Protein AF-A0A6P1Q4F8-F1 (afdb_monomer_lite)

InterPro domains:
  IPR023138 NMB0513-like superfamily [G3DSA:1.10.3510.10] (1-73)
  IPR023138 NMB0513-like superfamily [SSF160472] (5-65)

Organism: NCBI:txid1615494

Secondary structure (DSSP, 8-state):
----SS-HHHHHHHHHHHHHS-HHHHHHT-S-TTS-GGG--HHHHHHHHHHHHHHHHHTTS------------------

Radius of gyration: 17.59 Å; chains: 1; bounding box: 58×18×41 Å

pLDDT: mean 72.9, std 14.82, range [36.22, 91.69]

Foldseek 3Di:
DDPPPADPVLLVVLLVQPLVDDLVSLLVSLDHPPDDPVPQDPVSSVVSSVVSVVVCVVVVSDDDDDDDDDPPPPPDDDD

Structure (mmCIF, N/CA/C/O backbone):
data_AF-A0A6P1Q4F8-F1
#
_entry.id   AF-A0A6P1Q4F8-F1
#
loop_
_atom_site.group_PDB
_atom_site.id
_atom_site.type_symbol
_atom_site.label_atom_id
_atom_site.label_alt_id
_atom_site.label_comp_id
_atom_site.label_asym_id
_atom_site.label_entity_id
_atom_site.label_seq_id
_atom_site.pdbx_PDB_ins_code
_atom_site.Cartn_x
_atom_site.Cartn_y
_atom_site.Cartn_z
_atom_site.occupancy
_atom_site.B_iso_or_equiv
_atom_site.auth_seq_id
_atom_site.auth_comp_id
_atom_site.auth_asym_id
_atom_site.auth_atom_id
_atom_site.pdbx_PDB_model_num
ATOM 1 N N . MET A 1 1 ? 14.972 -6.094 7.468 1.00 36.22 1 MET A N 1
ATOM 2 C CA . MET A 1 1 ? 15.366 -5.114 6.430 1.00 36.22 1 MET A CA 1
ATOM 3 C C . MET A 1 1 ? 14.224 -4.119 6.263 1.00 36.22 1 MET A C 1
ATOM 5 O O . MET A 1 1 ? 13.104 -4.558 6.048 1.00 36.22 1 MET A O 1
ATOM 9 N N . LYS A 1 2 ? 14.460 -2.814 6.454 1.00 43.91 2 LYS A N 1
ATOM 10 C CA . LYS A 1 2 ? 13.448 -1.763 6.244 1.00 43.91 2 LYS A CA 1
ATOM 11 C C . LYS A 1 2 ? 13.446 -1.387 4.755 1.00 43.91 2 LYS A C 1
ATOM 13 O O . LYS A 1 2 ? 14.247 -0.554 4.350 1.00 43.91 2 LYS A O 1
ATOM 18 N N . ASN A 1 3 ? 12.594 -2.018 3.947 1.00 45.94 3 ASN A N 1
ATOM 19 C CA . ASN A 1 3 ? 12.309 -1.550 2.585 1.00 45.94 3 ASN A CA 1
ATOM 20 C C . ASN A 1 3 ? 11.465 -0.275 2.691 1.00 45.94 3 ASN A C 1
ATOM 22 O O . ASN A 1 3 ? 10.249 -0.351 2.847 1.00 45.94 3 ASN A O 1
ATOM 26 N N . LYS A 1 4 ? 12.106 0.898 2.687 1.00 55.84 4 LYS A N 1
ATOM 27 C CA . LYS A 1 4 ? 11.399 2.183 2.746 1.00 55.84 4 LYS A CA 1
ATOM 28 C C . LYS A 1 4 ? 11.157 2.682 1.318 1.00 55.84 4 LYS A C 1
ATOM 30 O O . LYS A 1 4 ? 11.939 3.455 0.783 1.00 55.84 4 LYS A O 1
ATOM 35 N N . LEU A 1 5 ? 10.099 2.161 0.692 1.00 70.38 5 LEU A N 1
ATOM 36 C CA . LEU A 1 5 ? 9.616 2.581 -0.634 1.00 70.38 5 LEU A CA 1
ATOM 37 C C . LEU A 1 5 ? 9.071 4.022 -0.639 1.00 70.38 5 LEU A C 1
ATOM 39 O O . LEU A 1 5 ? 9.002 4.636 -1.696 1.00 70.38 5 LEU A O 1
ATOM 43 N N . LEU A 1 6 ? 8.705 4.553 0.531 1.00 67.56 6 LEU A N 1
ATOM 44 C CA . LEU A 1 6 ? 8.124 5.882 0.722 1.00 67.56 6 LEU A CA 1
ATOM 45 C C . LEU A 1 6 ? 8.663 6.507 2.014 1.00 67.56 6 LEU A C 1
ATOM 47 O O . LEU A 1 6 ? 8.963 5.805 2.985 1.00 67.56 6 LEU A O 1
ATOM 51 N N . THR A 1 7 ? 8.782 7.828 2.041 1.00 81.81 7 THR A N 1
ATOM 52 C CA . THR A 1 7 ? 9.055 8.587 3.266 1.00 81.81 7 THR A CA 1
ATOM 53 C C . THR A 1 7 ? 7.842 8.574 4.202 1.00 81.81 7 THR A C 1
ATOM 55 O O . THR A 1 7 ? 6.719 8.298 3.783 1.00 81.81 7 THR A O 1
ATOM 58 N N . ASP A 1 8 ? 8.050 8.876 5.489 1.00 78.94 8 ASP A N 1
ATOM 59 C CA . ASP A 1 8 ? 6.948 8.883 6.470 1.00 78.94 8 ASP A CA 1
ATOM 60 C C . ASP A 1 8 ? 5.900 9.954 6.127 1.00 78.94 8 ASP A C 1
ATOM 62 O O . ASP A 1 8 ? 4.706 9.732 6.293 1.00 78.94 8 ASP A O 1
ATOM 66 N N . LYS A 1 9 ? 6.351 11.076 5.558 1.00 79.19 9 LYS A N 1
ATOM 67 C CA . LYS A 1 9 ? 5.484 12.158 5.093 1.00 79.19 9 LYS A CA 1
ATOM 68 C C . LYS A 1 9 ? 4.627 11.739 3.896 1.00 79.19 9 LYS A C 1
ATOM 70 O O . LYS A 1 9 ? 3.425 11.974 3.901 1.00 79.19 9 LYS A O 1
ATOM 75 N N . GLU A 1 10 ? 5.226 11.086 2.898 1.00 78.25 10 GLU A N 1
ATOM 76 C CA . GLU A 1 10 ? 4.472 10.540 1.761 1.00 78.25 10 GLU A CA 1
ATOM 77 C C . GLU A 1 10 ? 3.449 9.508 2.243 1.00 78.25 10 GLU A C 1
ATOM 79 O O . GLU A 1 10 ? 2.315 9.498 1.782 1.00 78.25 10 GLU A O 1
ATOM 84 N N . TYR A 1 11 ? 3.806 8.677 3.226 1.00 80.25 11 TYR A N 1
ATOM 85 C CA . TYR A 1 11 ? 2.865 7.723 3.802 1.00 80.25 11 TYR A CA 1
ATOM 86 C C . TYR A 1 11 ? 1.651 8.407 4.451 1.00 80.25 11 TYR A C 1
ATOM 88 O O . TYR A 1 11 ? 0.520 7.983 4.214 1.00 80.25 11 TYR A O 1
ATOM 96 N N . GLU A 1 12 ? 1.856 9.467 5.235 1.00 82.38 12 GLU A N 1
ATOM 97 C CA . GLU A 1 12 ? 0.759 10.215 5.865 1.00 82.38 12 GLU A CA 1
ATOM 98 C C . GLU A 1 12 ? -0.149 10.909 4.842 1.00 82.38 12 GLU A C 1
ATOM 100 O O . GLU A 1 12 ? -1.372 10.817 4.956 1.00 82.38 12 GLU A O 1
ATOM 105 N N . GLU A 1 13 ? 0.423 11.540 3.813 1.00 78.12 13 GLU A N 1
ATOM 106 C CA . GLU A 1 13 ? -0.342 12.216 2.754 1.00 78.12 13 GLU A CA 1
ATOM 107 C C . GLU A 1 13 ? -1.217 11.231 1.964 1.00 78.12 13 GLU A C 1
ATOM 109 O O . GLU A 1 13 ? -2.407 11.477 1.748 1.00 78.12 13 GLU A O 1
ATOM 114 N N . ILE A 1 14 ? -0.653 10.078 1.591 1.00 72.81 14 ILE A N 1
ATOM 115 C CA . ILE A 1 14 ? -1.365 9.013 0.872 1.00 72.81 14 ILE A CA 1
ATOM 116 C C . ILE A 1 14 ? -2.479 8.425 1.741 1.00 72.81 14 ILE A C 1
ATOM 118 O O . ILE A 1 14 ? -3.567 8.130 1.247 1.00 72.81 14 ILE A O 1
ATOM 122 N N . THR A 1 15 ? -2.224 8.271 3.039 1.00 73.19 15 THR A N 1
ATOM 123 C CA . THR A 1 15 ? -3.198 7.714 3.979 1.00 73.19 15 THR A CA 1
ATOM 124 C C . THR A 1 15 ? -4.389 8.647 4.172 1.00 73.19 15 THR A C 1
ATOM 126 O O . THR A 1 15 ? -5.527 8.198 4.068 1.00 73.19 15 THR A O 1
ATOM 129 N N . GLY A 1 16 ? -4.149 9.948 4.358 1.00 72.06 16 GLY A N 1
ATOM 130 C CA . GLY A 1 16 ? -5.227 10.936 4.453 1.00 72.06 16 GLY A CA 1
ATOM 131 C C . GLY A 1 16 ? -6.073 11.009 3.178 1.00 72.06 16 GLY A C 1
ATOM 132 O O . GLY A 1 16 ? -7.294 11.132 3.249 1.00 72.06 16 GLY A O 1
ATOM 133 N N . ALA A 1 17 ? -5.448 10.865 2.006 1.00 63.84 17 ALA A N 1
ATOM 134 C CA . ALA A 1 17 ? -6.171 10.806 0.738 1.00 63.84 17 ALA A CA 1
ATOM 135 C C . ALA A 1 17 ? -6.978 9.505 0.564 1.00 63.84 17 ALA A C 1
ATOM 137 O O . ALA A 1 17 ? -8.104 9.546 0.067 1.00 63.84 17 ALA A O 1
ATOM 138 N N . ALA A 1 18 ? -6.435 8.362 0.995 1.00 63.16 18 ALA A N 1
ATOM 139 C CA . ALA A 1 18 ? -7.095 7.057 0.922 1.00 63.16 18 ALA A CA 1
ATOM 140 C C . ALA A 1 18 ? -8.261 6.912 1.915 1.00 63.16 18 ALA A C 1
ATOM 142 O O . ALA A 1 18 ? -9.237 6.237 1.611 1.00 63.16 18 ALA A O 1
ATOM 143 N N . GLU A 1 19 ? -8.199 7.560 3.079 1.00 64.88 19 GLU A N 1
ATOM 144 C CA . GLU A 1 19 ? -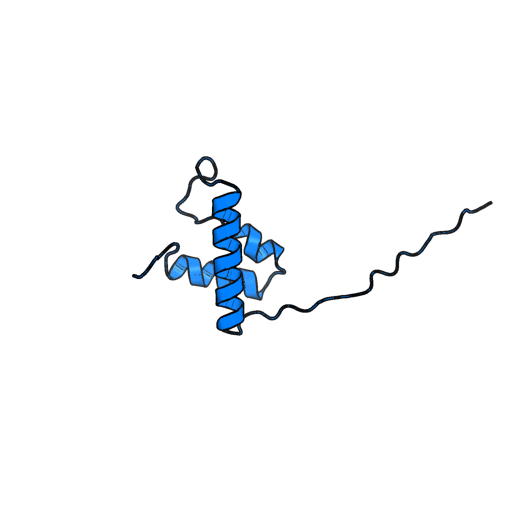9.317 7.608 4.035 1.00 64.88 19 GLU A CA 1
ATOM 145 C C . GLU A 1 19 ? -10.507 8.436 3.497 1.00 64.88 19 GLU A C 1
ATOM 147 O O . GLU A 1 19 ? -11.642 8.244 3.931 1.00 64.88 19 GLU A O 1
ATOM 152 N N . MET A 1 20 ? -10.270 9.324 2.521 1.00 58.94 20 MET A N 1
ATOM 153 C CA . MET A 1 20 ? -11.287 10.188 1.902 1.00 58.94 20 MET A CA 1
ATOM 154 C C . MET A 1 20 ? -11.788 9.711 0.530 1.00 58.94 20 MET A C 1
ATOM 156 O O . MET A 1 20 ? -12.759 10.271 0.015 1.00 58.94 20 MET A O 1
ATOM 160 N N . GLN A 1 21 ? -11.143 8.723 -0.094 1.00 58.81 21 GLN A N 1
ATOM 161 C CA . GLN A 1 21 ? -11.443 8.295 -1.462 1.00 58.81 21 GLN A CA 1
ATOM 162 C C . GLN A 1 21 ? -11.559 6.775 -1.577 1.00 58.81 21 GLN A C 1
ATOM 164 O O . GLN A 1 21 ? -10.936 6.015 -0.843 1.00 58.81 21 GLN A O 1
ATOM 169 N N . ASP A 1 22 ? -12.366 6.333 -2.541 1.00 72.25 22 ASP A N 1
ATOM 170 C CA . ASP A 1 22 ? -12.429 4.934 -2.956 1.00 72.25 22 ASP A CA 1
ATOM 171 C C . ASP A 1 22 ? -11.048 4.424 -3.440 1.00 72.25 22 ASP A C 1
ATOM 173 O O . ASP A 1 22 ? -10.068 5.168 -3.527 1.00 72.25 22 ASP A O 1
ATOM 177 N N . LEU A 1 23 ? -10.939 3.138 -3.788 1.00 79.88 23 LEU A N 1
ATOM 178 C CA . LEU A 1 23 ? -9.682 2.534 -4.260 1.00 79.88 23 LEU A CA 1
ATOM 179 C C . LEU A 1 23 ? -9.010 3.290 -5.429 1.00 79.88 23 LEU A C 1
ATOM 181 O O . LEU A 1 23 ? -7.811 3.099 -5.651 1.00 79.88 23 LEU A O 1
ATOM 185 N N . ASN A 1 24 ? -9.731 4.155 -6.157 1.00 78.44 24 ASN A N 1
ATOM 186 C CA . ASN A 1 24 ? -9.144 4.990 -7.204 1.00 78.44 24 ASN A CA 1
ATOM 187 C C . ASN A 1 24 ? -8.210 6.060 -6.628 1.00 78.44 24 ASN A C 1
ATOM 189 O O . ASN A 1 24 ? -7.182 6.348 -7.243 1.00 78.44 24 ASN A O 1
ATOM 193 N N . GLY A 1 25 ? -8.520 6.608 -5.449 1.00 78.62 25 GLY A N 1
ATOM 194 C CA . GLY A 1 25 ? -7.639 7.538 -4.744 1.00 78.62 25 GLY A CA 1
ATOM 195 C C . GLY A 1 25 ? -6.334 6.861 -4.349 1.00 78.62 25 GLY A C 1
ATOM 196 O O . GLY A 1 25 ? -5.254 7.303 -4.740 1.00 78.62 25 GLY A O 1
ATOM 197 N N . LEU A 1 26 ? -6.422 5.702 -3.693 1.00 83.75 26 LEU A N 1
ATOM 198 C CA . LEU A 1 26 ? -5.240 4.909 -3.343 1.00 83.75 26 LEU A CA 1
ATOM 199 C C . LEU A 1 26 ? -4.380 4.592 -4.577 1.00 83.75 26 LEU A C 1
ATOM 201 O O . LEU A 1 26 ? -3.154 4.717 -4.543 1.00 83.75 26 LEU A O 1
ATOM 205 N N . TRP A 1 27 ? -5.016 4.238 -5.698 1.00 85.56 27 TRP A N 1
ATOM 206 C CA . TRP A 1 27 ? -4.322 4.006 -6.962 1.00 85.56 27 TRP A CA 1
ATOM 207 C C . TRP A 1 27 ? -3.632 5.263 -7.502 1.00 85.56 27 TRP A C 1
ATOM 209 O O . TRP A 1 27 ? -2.485 5.176 -7.951 1.00 85.56 27 TRP A O 1
ATOM 219 N N . ALA A 1 28 ? -4.289 6.428 -7.474 1.00 81.56 28 ALA A N 1
ATOM 220 C CA . ALA A 1 28 ? -3.732 7.708 -7.925 1.00 81.56 28 ALA A CA 1
ATOM 221 C C . ALA A 1 28 ? -2.445 8.071 -7.170 1.00 81.56 28 ALA A C 1
ATOM 223 O O . ALA A 1 28 ? -1.473 8.505 -7.783 1.00 81.56 28 ALA A O 1
ATOM 224 N N . TYR A 1 29 ? -2.422 7.779 -5.873 1.00 81.50 29 TYR A N 1
ATOM 225 C CA . TYR A 1 29 ? -1.309 8.043 -4.969 1.00 81.50 29 TYR A CA 1
ATOM 226 C C . TYR A 1 29 ? -0.262 6.918 -4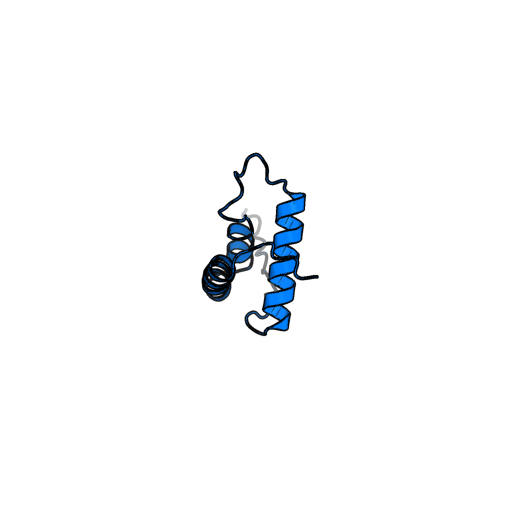.890 1.00 81.50 29 TYR A C 1
ATOM 228 O O . TYR A 1 29 ? 0.751 7.055 -4.211 1.00 81.50 29 TYR A O 1
ATOM 236 N N . SER A 1 30 ? -0.441 5.821 -5.631 1.00 84.44 30 SER A N 1
ATOM 237 C CA . SER A 1 30 ? 0.532 4.716 -5.704 1.00 84.44 30 SER A CA 1
ATOM 238 C C . SER A 1 30 ? 1.743 5.013 -6.606 1.00 84.44 30 SER A C 1
ATOM 240 O O . SER A 1 30 ? 2.454 4.091 -7.006 1.00 84.44 30 SER A O 1
ATOM 242 N N . ILE A 1 31 ? 1.967 6.279 -6.968 1.00 81.19 31 ILE A N 1
ATOM 243 C CA . ILE A 1 31 ? 3.156 6.750 -7.684 1.00 81.19 31 ILE A CA 1
ATOM 244 C C . ILE A 1 31 ? 3.963 7.604 -6.699 1.00 81.19 31 ILE A C 1
ATOM 246 O O . ILE A 1 31 ? 3.482 8.667 -6.308 1.00 81.19 31 ILE A O 1
ATOM 250 N N . PRO A 1 32 ? 5.166 7.167 -6.289 1.00 73.44 32 PRO A N 1
ATOM 251 C CA . PRO A 1 32 ? 6.019 7.950 -5.403 1.00 73.44 32 PRO A CA 1
ATOM 252 C C . PRO A 1 32 ? 6.353 9.317 -6.009 1.00 73.44 32 PRO A C 1
ATOM 254 O O . PRO A 1 32 ? 6.745 9.402 -7.174 1.00 73.44 32 PRO A O 1
ATOM 257 N N . THR A 1 33 ? 6.264 10.383 -5.214 1.00 69.62 33 THR A N 1
ATOM 258 C CA . THR A 1 33 ? 6.501 11.769 -5.661 1.00 69.62 33 THR A CA 1
ATOM 259 C C . THR A 1 33 ? 7.934 11.984 -6.163 1.00 69.62 33 THR A C 1
ATOM 261 O O . THR A 1 33 ? 8.199 12.867 -6.976 1.00 69.62 33 THR A O 1
ATOM 264 N N . ASN A 1 34 ? 8.875 11.155 -5.704 1.00 68.56 34 ASN A N 1
ATOM 265 C CA . ASN A 1 34 ? 10.280 11.173 -6.109 1.00 68.56 34 ASN A CA 1
ATOM 266 C C . ASN A 1 34 ? 10.585 10.401 -7.411 1.00 68.56 34 ASN A C 1
ATOM 268 O O . ASN A 1 34 ? 11.730 10.424 -7.870 1.00 68.56 34 ASN A O 1
ATOM 272 N N . LYS A 1 35 ? 9.607 9.709 -8.008 1.00 62.97 35 LYS A N 1
ATOM 273 C CA . LYS A 1 35 ? 9.774 8.979 -9.270 1.00 62.97 35 LYS A CA 1
ATOM 274 C C . LYS A 1 35 ? 9.192 9.801 -10.421 1.00 62.97 35 LYS A C 1
ATOM 276 O O . LYS A 1 35 ? 8.022 10.169 -10.415 1.00 62.97 35 LYS A O 1
ATOM 281 N N . ILE A 1 36 ? 10.006 10.047 -11.449 1.00 61.84 36 ILE A N 1
ATOM 282 C CA . ILE A 1 36 ? 9.516 10.579 -12.728 1.00 61.84 36 ILE A CA 1
ATOM 283 C C . ILE A 1 36 ? 8.593 9.508 -13.343 1.00 61.84 36 ILE A C 1
ATOM 285 O O . ILE A 1 36 ? 9.031 8.357 -13.443 1.00 61.84 36 ILE A O 1
ATOM 289 N N . PRO A 1 37 ? 7.358 9.842 -13.774 1.00 62.59 37 PRO A N 1
ATOM 290 C CA . PRO A 1 37 ? 6.401 8.872 -14.321 1.00 62.59 37 PRO A CA 1
ATOM 291 C C . PRO A 1 37 ? 6.954 8.029 -15.479 1.00 62.59 37 PRO A C 1
ATOM 293 O O . PRO A 1 37 ? 6.546 6.887 -15.661 1.00 62.59 37 PRO A O 1
ATOM 296 N N . GLU A 1 38 ? 7.917 8.567 -16.230 1.00 66.31 38 GLU A N 1
ATOM 297 C CA . GLU A 1 38 ? 8.585 7.902 -17.356 1.00 66.31 38 GLU A CA 1
ATOM 298 C C . GLU A 1 38 ? 9.411 6.670 -16.943 1.00 66.31 38 GLU A C 1
ATOM 300 O O . GLU A 1 38 ? 9.576 5.752 -17.740 1.00 66.31 38 GLU A O 1
ATOM 305 N N . ASN A 1 39 ? 9.871 6.611 -15.688 1.00 70.31 39 ASN A N 1
ATOM 306 C CA . ASN A 1 39 ? 10.664 5.503 -15.137 1.00 70.31 39 ASN A CA 1
ATOM 307 C C . ASN A 1 39 ? 9.877 4.650 -14.132 1.00 70.31 39 ASN A C 1
ATOM 309 O O . ASN A 1 39 ? 10.479 3.906 -13.355 1.00 70.31 39 ASN A O 1
ATOM 313 N N . PHE A 1 40 ? 8.551 4.793 -14.093 1.00 76.75 40 PHE A N 1
ATOM 314 C CA . PHE A 1 40 ? 7.698 4.042 -13.184 1.00 76.75 40 PHE A CA 1
ATOM 315 C C . PHE A 1 40 ? 6.729 3.178 -13.979 1.00 76.75 40 PHE A C 1
ATOM 317 O O . PHE A 1 40 ? 5.729 3.640 -14.531 1.00 76.75 40 PHE A O 1
ATOM 324 N N . SER A 1 41 ? 7.060 1.896 -14.066 1.00 85.94 41 SER A N 1
ATOM 325 C CA . SER A 1 41 ? 6.273 0.930 -14.815 1.00 85.94 41 SER A CA 1
ATOM 326 C C . SER A 1 41 ? 4.928 0.651 -14.144 1.00 85.94 41 SER A C 1
ATOM 328 O O . SER A 1 41 ? 4.742 0.791 -12.932 1.00 85.94 41 SER A O 1
ATOM 330 N N . PHE A 1 42 ? 3.977 0.162 -14.941 1.00 87.12 42 PHE A N 1
ATOM 331 C CA . PHE A 1 42 ? 2.697 -0.315 -14.421 1.00 87.12 42 PHE A CA 1
ATOM 332 C C . PHE A 1 42 ? 2.872 -1.401 -13.346 1.00 87.12 42 PHE A C 1
ATOM 334 O O . PHE A 1 42 ? 2.131 -1.411 -12.364 1.00 87.12 42 PHE A O 1
ATOM 341 N N . ASN A 1 43 ? 3.858 -2.291 -13.506 1.00 89.62 43 ASN A N 1
ATOM 342 C CA . ASN A 1 43 ? 4.125 -3.354 -12.537 1.00 89.62 43 ASN A CA 1
ATOM 343 C C . ASN A 1 43 ? 4.613 -2.789 -11.197 1.00 89.62 43 ASN A C 1
ATOM 345 O O . ASN A 1 43 ? 4.081 -3.179 -10.163 1.00 89.62 43 ASN A O 1
ATOM 349 N N . GLU A 1 44 ? 5.526 -1.813 -11.204 1.00 87.75 44 GLU A N 1
ATOM 350 C CA . GLU A 1 44 ? 5.975 -1.145 -9.972 1.00 87.75 44 GLU A CA 1
ATOM 351 C C . GLU A 1 44 ? 4.826 -0.395 -9.278 1.00 87.75 44 GLU A C 1
ATOM 353 O O . GLU A 1 44 ? 4.687 -0.459 -8.053 1.00 87.75 44 GLU A O 1
ATOM 358 N N . ARG A 1 45 ? 3.948 0.266 -10.048 1.00 88.50 45 ARG A N 1
ATOM 359 C CA . ARG A 1 45 ? 2.736 0.899 -9.499 1.00 88.50 45 ARG A CA 1
ATOM 360 C C . ARG A 1 45 ? 1.805 -0.122 -8.866 1.00 88.50 45 ARG A C 1
ATOM 362 O O . ARG A 1 45 ? 1.276 0.117 -7.785 1.00 88.50 45 ARG A O 1
ATOM 369 N N . LYS A 1 46 ? 1.609 -1.261 -9.530 1.00 90.12 46 LYS A N 1
ATOM 370 C CA . LYS A 1 46 ? 0.758 -2.349 -9.046 1.00 90.12 46 LYS A 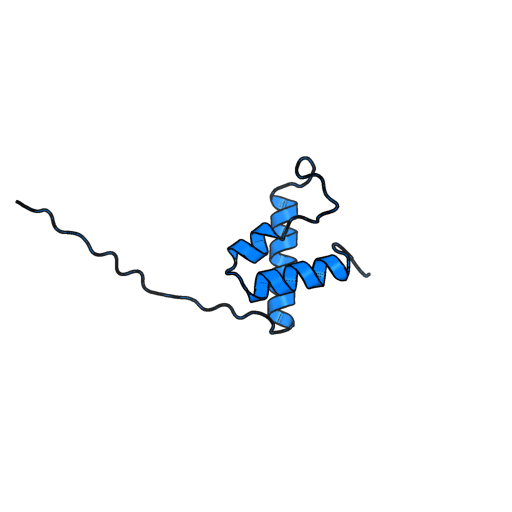CA 1
ATOM 371 C C . LYS A 1 46 ? 1.290 -2.930 -7.738 1.00 90.12 46 LYS A C 1
ATOM 373 O O . LYS A 1 46 ? 0.514 -3.104 -6.804 1.00 90.12 46 LYS A O 1
ATOM 378 N N . GLU A 1 47 ? 2.589 -3.195 -7.657 1.00 91.69 47 GLU A N 1
ATOM 379 C CA . GLU A 1 47 ? 3.229 -3.671 -6.426 1.00 91.69 47 GLU A CA 1
ATOM 380 C C . GLU A 1 47 ? 3.084 -2.656 -5.289 1.00 91.69 47 GLU A C 1
ATOM 382 O O . GLU A 1 47 ? 2.697 -3.021 -4.179 1.00 91.69 47 GLU A O 1
ATOM 387 N N . THR A 1 48 ? 3.294 -1.372 -5.588 1.00 89.12 48 THR A N 1
ATOM 388 C CA . THR A 1 48 ? 3.132 -0.280 -4.617 1.00 89.12 48 THR A CA 1
ATOM 389 C C . THR A 1 48 ? 1.691 -0.183 -4.117 1.00 89.12 48 THR A C 1
ATOM 391 O O . THR A 1 48 ? 1.457 -0.083 -2.914 1.00 89.12 48 THR A O 1
ATOM 394 N N . PHE A 1 49 ? 0.716 -0.281 -5.021 1.00 90.44 49 PHE A N 1
ATOM 395 C CA . PHE A 1 49 ? -0.702 -0.265 -4.676 1.00 90.44 49 PHE A CA 1
ATOM 396 C C . PHE A 1 49 ? -1.082 -1.411 -3.739 1.00 90.44 49 PHE A C 1
ATOM 398 O O . PHE A 1 49 ? -1.708 -1.170 -2.710 1.00 90.44 49 PHE A O 1
ATOM 405 N N . PHE A 1 50 ? -0.698 -2.651 -4.062 1.00 91.50 50 PHE A N 1
ATOM 406 C CA . PHE A 1 50 ? -1.039 -3.797 -3.215 1.00 91.50 50 PHE A CA 1
ATOM 407 C C . PHE A 1 50 ? -0.338 -3.740 -1.858 1.00 91.50 50 PHE A C 1
ATOM 409 O O . PHE A 1 50 ? -0.965 -4.069 -0.855 1.00 91.50 50 PHE A O 1
ATOM 416 N N . TYR A 1 51 ? 0.904 -3.253 -1.808 1.00 91.06 51 TYR A N 1
ATOM 417 C CA . TYR A 1 51 ? 1.604 -3.009 -0.548 1.00 91.06 51 TYR A CA 1
ATOM 418 C C . TYR A 1 51 ? 0.855 -2.006 0.345 1.00 91.06 51 TYR A C 1
ATOM 420 O O . TYR A 1 51 ? 0.641 -2.264 1.530 1.00 91.06 51 TYR A O 1
ATOM 428 N N . LEU A 1 52 ? 0.426 -0.872 -0.218 1.00 88.50 52 LEU A N 1
ATOM 429 C CA . LEU A 1 52 ? -0.327 0.141 0.522 1.00 88.50 52 LEU A CA 1
ATOM 430 C C . LEU A 1 52 ? -1.697 -0.386 0.959 1.00 88.50 52 LEU A C 1
ATOM 432 O O . LEU A 1 52 ? -2.080 -0.211 2.112 1.00 88.50 52 LEU A O 1
ATOM 436 N N . LEU A 1 53 ? -2.409 -1.070 0.061 1.00 89.50 53 LEU A N 1
ATOM 437 C CA . LEU A 1 53 ? -3.709 -1.671 0.343 1.00 89.50 53 LEU A CA 1
ATOM 438 C C . LEU A 1 53 ? -3.623 -2.667 1.506 1.00 89.50 53 LEU A C 1
ATOM 440 O O . LEU A 1 53 ? -4.420 -2.588 2.437 1.00 89.50 53 LEU A O 1
ATOM 444 N N . GLU A 1 54 ? -2.647 -3.577 1.477 1.00 90.94 54 GLU A N 1
ATOM 445 C CA . GLU A 1 54 ? -2.439 -4.559 2.542 1.00 90.94 54 GLU A CA 1
ATOM 446 C C . GLU A 1 54 ? -2.142 -3.876 3.881 1.00 90.94 54 GLU A C 1
ATOM 448 O O . GLU A 1 54 ? -2.763 -4.201 4.894 1.00 90.94 54 GLU A O 1
ATOM 453 N N . LYS A 1 55 ? -1.247 -2.885 3.884 1.00 90.00 55 LYS A N 1
ATOM 454 C CA . LYS A 1 55 ? -0.864 -2.165 5.100 1.00 90.00 55 LYS A CA 1
ATOM 455 C C . LYS A 1 55 ? -2.035 -1.391 5.710 1.00 90.00 55 LYS A C 1
ATOM 457 O O . LYS A 1 55 ? -2.263 -1.476 6.913 1.00 90.00 55 LYS A O 1
ATOM 462 N N . LEU A 1 56 ? -2.817 -0.688 4.892 1.00 87.44 56 LEU A N 1
ATOM 463 C CA . LEU A 1 56 ? -3.983 0.069 5.356 1.00 87.44 56 LEU A CA 1
ATOM 464 C C . LEU A 1 56 ? -5.088 -0.847 5.908 1.00 87.44 56 LEU A C 1
ATOM 466 O O . LEU A 1 56 ? -5.776 -0.472 6.860 1.00 87.44 56 LEU A O 1
ATOM 470 N N . LEU A 1 57 ? -5.239 -2.053 5.350 1.00 87.88 57 LEU A N 1
ATOM 471 C CA . LEU A 1 57 ? -6.148 -3.073 5.880 1.00 87.88 57 LEU A CA 1
ATOM 472 C C . LEU A 1 57 ? -5.652 -3.644 7.212 1.00 87.88 57 LEU A C 1
ATOM 474 O O . LEU A 1 57 ? -6.445 -3.789 8.141 1.00 87.88 57 LEU A O 1
ATOM 478 N N . GLN A 1 58 ? -4.354 -3.936 7.327 1.00 91.12 58 GLN A N 1
ATOM 479 C CA . GLN A 1 58 ? -3.739 -4.423 8.567 1.00 91.12 58 GLN A CA 1
ATOM 480 C C . GLN A 1 58 ? -3.822 -3.390 9.699 1.00 91.12 58 GLN A C 1
ATOM 482 O O . GLN A 1 58 ? -4.089 -3.752 10.842 1.00 91.12 58 GLN A O 1
ATOM 487 N N . GLU A 1 59 ? -3.640 -2.105 9.386 1.00 89.81 59 GLU A N 1
ATOM 488 C CA . GLU A 1 59 ? -3.774 -1.001 10.344 1.00 89.81 59 GLU A CA 1
AT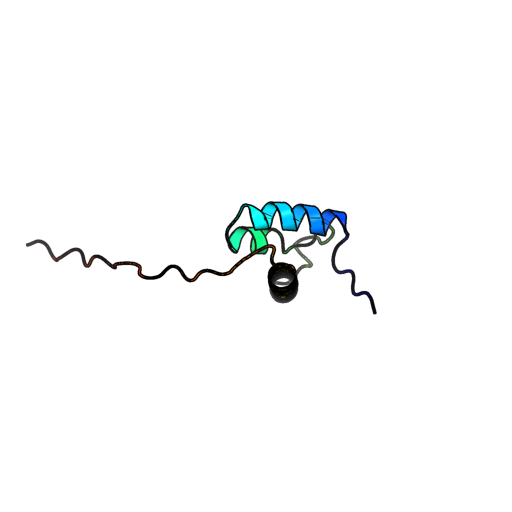OM 489 C C . GLU A 1 59 ? -5.242 -0.661 10.669 1.00 89.81 59 GLU A C 1
ATOM 491 O O . GLU A 1 59 ? -5.504 0.173 11.533 1.00 89.81 59 GLU A O 1
ATOM 496 N N . GLY A 1 60 ? -6.211 -1.295 9.997 1.00 85.44 60 GLY A N 1
ATOM 497 C CA . GLY A 1 60 ? -7.640 -1.053 10.206 1.00 85.44 60 GLY A CA 1
ATOM 498 C C . GLY A 1 60 ? -8.115 0.332 9.757 1.00 85.44 60 GLY A C 1
ATOM 499 O O . GLY A 1 60 ? -9.208 0.748 10.144 1.00 85.44 60 GLY A O 1
ATOM 500 N N . ARG A 1 61 ? -7.312 1.039 8.952 1.00 82.12 61 ARG A N 1
ATOM 501 C CA . ARG A 1 61 ? -7.607 2.394 8.459 1.00 82.12 61 ARG A CA 1
ATOM 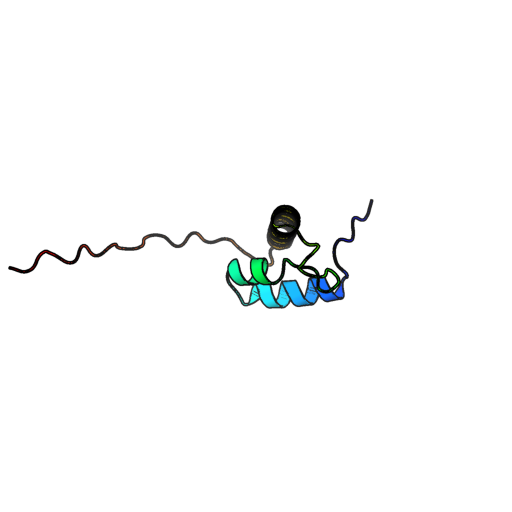502 C C . ARG A 1 61 ? -8.667 2.404 7.370 1.00 82.12 61 ARG A C 1
ATOM 504 O O . ARG A 1 61 ? -9.463 3.331 7.289 1.00 82.12 61 ARG A O 1
ATOM 511 N N . ILE A 1 62 ? -8.695 1.355 6.553 1.00 81.88 62 ILE A N 1
ATOM 512 C CA . ILE A 1 62 ? -9.704 1.165 5.511 1.00 81.88 62 ILE A CA 1
ATOM 513 C C . ILE A 1 62 ? -10.390 -0.187 5.689 1.00 81.88 62 ILE A C 1
ATOM 515 O O . ILE A 1 62 ? -9.811 -1.140 6.211 1.00 81.88 62 ILE A O 1
ATOM 519 N N . LYS A 1 63 ? -11.634 -0.282 5.225 1.00 81.44 63 LYS A N 1
ATOM 520 C CA . LYS A 1 63 ? -12.387 -1.536 5.133 1.00 81.44 63 LYS A CA 1
ATOM 521 C C . LYS A 1 63 ? -12.910 -1.682 3.715 1.00 81.44 63 LYS A C 1
ATOM 523 O O . LYS A 1 63 ? -13.423 -0.726 3.141 1.00 81.44 63 LYS A O 1
ATOM 528 N N . LEU A 1 64 ? -12.770 -2.876 3.150 1.00 80.62 64 LEU A N 1
ATOM 529 C CA . LEU A 1 64 ? -13.342 -3.186 1.845 1.00 80.62 64 LEU A CA 1
ATOM 530 C C . LEU A 1 64 ? -14.780 -3.646 2.035 1.00 80.62 64 LEU A C 1
ATOM 532 O O . LEU A 1 64 ? -15.027 -4.693 2.631 1.00 80.62 64 LEU A O 1
ATOM 536 N N . GLU A 1 65 ? -15.718 -2.887 1.486 1.00 78.38 65 GLU A N 1
ATOM 537 C CA . GLU A 1 65 ? -17.107 -3.310 1.381 1.00 78.38 65 GLU A CA 1
ATOM 538 C C . GLU A 1 65 ? -17.454 -3.605 -0.074 1.00 78.38 65 GLU A C 1
ATOM 540 O O . GLU A 1 65 ? -17.152 -2.841 -0.992 1.00 78.38 65 GLU A O 1
ATOM 545 N N . LYS A 1 66 ? -18.103 -4.748 -0.294 1.00 70.69 66 LYS A N 1
ATOM 546 C CA . LYS A 1 66 ? -18.618 -5.115 -1.608 1.00 70.69 66 LYS A CA 1
ATOM 547 C C . LYS A 1 66 ? -20.028 -4.553 -1.755 1.00 70.69 66 LYS A C 1
ATOM 549 O O . LYS A 1 66 ? -20.986 -5.152 -1.277 1.00 70.69 66 LYS A O 1
ATOM 554 N N . LEU A 1 67 ? -20.162 -3.439 -2.467 1.00 60.66 67 LEU A N 1
ATOM 555 C CA . LEU A 1 67 ? -21.463 -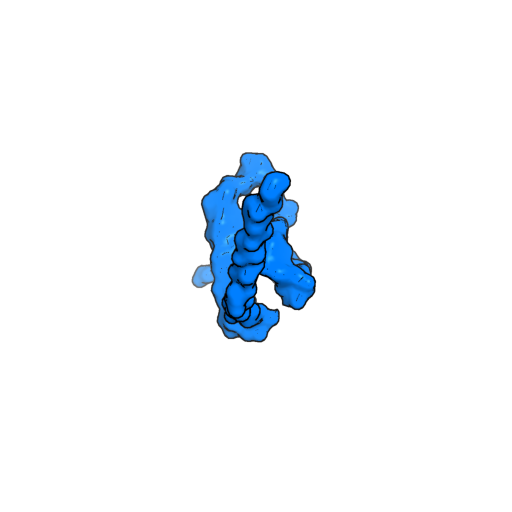2.940 -2.912 1.00 60.66 67 LEU A CA 1
ATOM 556 C C . LEU A 1 67 ? -21.991 -3.826 -4.059 1.00 60.66 67 LEU A C 1
ATOM 558 O O . LEU A 1 67 ? -21.425 -3.853 -5.149 1.00 60.66 67 LEU A O 1
ATOM 562 N N . TRP A 1 68 ? -23.077 -4.570 -3.825 1.00 66.06 68 TRP A N 1
ATOM 563 C CA . TRP A 1 68 ? -23.854 -5.267 -4.867 1.00 66.06 68 TRP A CA 1
ATOM 564 C C . TRP A 1 68 ? -25.356 -5.239 -4.511 1.00 66.06 68 TRP A C 1
ATOM 566 O O . TRP A 1 68 ? -25.642 -5.353 -3.317 1.00 66.06 68 TRP A O 1
ATOM 576 N N . PRO A 1 69 ? -26.326 -5.148 -5.465 1.00 58.25 69 PRO A N 1
ATOM 577 C CA . PRO A 1 69 ? -26.227 -5.216 -6.937 1.00 58.25 69 PRO A CA 1
ATOM 578 C C . PRO A 1 69 ? -26.493 -3.907 -7.699 1.00 58.25 69 PRO A C 1
ATOM 580 O O . PRO A 1 69 ? -27.435 -3.171 -7.406 1.00 58.25 69 PRO A O 1
ATOM 583 N N . LEU A 1 70 ? -25.786 -3.749 -8.822 1.00 52.66 70 LEU A N 1
ATOM 584 C CA . LEU A 1 70 ? -26.257 -2.989 -9.983 1.00 52.66 70 LEU A CA 1
ATOM 585 C C . LEU A 1 70 ? -27.520 -3.667 -10.546 1.00 52.66 70 LEU A C 1
ATOM 587 O O . LEU A 1 70 ? -27.440 -4.723 -11.174 1.00 52.66 70 LEU A O 1
ATOM 591 N N . LYS A 1 71 ? -28.697 -3.065 -10.343 1.00 45.81 71 LYS A N 1
ATOM 592 C CA . LYS A 1 71 ? -29.873 -3.375 -11.167 1.00 45.81 71 LYS A CA 1
ATOM 593 C C . LYS A 1 71 ? -29.603 -2.853 -12.575 1.00 45.81 71 LYS A C 1
ATOM 595 O O . LYS A 1 71 ? -29.693 -1.654 -12.825 1.00 45.81 71 LYS A O 1
ATOM 600 N N . ILE A 1 72 ? -29.286 -3.757 -13.494 1.00 53.38 72 ILE A N 1
ATOM 601 C CA . ILE A 1 72 ? -29.373 -3.474 -14.923 1.00 53.38 72 ILE A CA 1
ATOM 602 C C . ILE A 1 72 ? -30.870 -3.378 -15.229 1.00 53.38 72 ILE A C 1
ATOM 604 O O . ILE A 1 72 ? -31.551 -4.394 -15.343 1.00 53.38 72 ILE A O 1
ATOM 608 N N . ASN A 1 73 ? -31.411 -2.162 -15.296 1.00 43.50 73 ASN A N 1
ATOM 609 C CA . ASN A 1 73 ? -32.726 -1.968 -15.889 1.00 43.50 73 ASN A CA 1
ATOM 610 C C . ASN A 1 73 ? -32.575 -2.242 -17.387 1.00 43.50 73 ASN A C 1
ATOM 612 O O . ASN A 1 73 ? -32.049 -1.410 -18.125 1.00 43.50 73 ASN A O 1
ATOM 616 N N . SER A 1 74 ? -33.022 -3.416 -17.832 1.00 54.00 74 SER A N 1
ATOM 617 C CA . SER A 1 74 ? -33.369 -3.643 -19.229 1.00 54.00 74 SER A CA 1
ATOM 618 C C . SER A 1 74 ? -34.476 -2.653 -19.596 1.00 54.00 74 SER A C 1
ATOM 620 O O . SER A 1 74 ? -35.656 -2.853 -19.309 1.00 54.00 74 SER A O 1
ATOM 622 N N . ALA A 1 75 ? -34.100 -1.525 -20.195 1.00 48.44 75 ALA A N 1
ATOM 623 C CA . ALA A 1 75 ? -35.064 -0.648 -20.829 1.00 48.44 75 ALA A CA 1
ATOM 624 C C . ALA A 1 75 ? -35.559 -1.341 -22.103 1.00 48.44 75 ALA A C 1
ATOM 626 O O . ALA A 1 75 ? -34.894 -1.346 -23.136 1.00 48.44 75 ALA A O 1
ATOM 627 N N . ASN A 1 76 ? -36.716 -1.980 -21.940 1.00 47.62 76 ASN A N 1
ATOM 628 C CA . ASN A 1 76 ? -37.654 -2.446 -22.948 1.00 47.62 76 ASN A CA 1
ATOM 629 C C . ASN A 1 76 ? -37.506 -1.775 -24.319 1.00 47.62 76 ASN A C 1
ATOM 631 O O . ASN A 1 76 ? -37.577 -0.548 -24.436 1.00 47.62 76 ASN A O 1
ATOM 635 N N . HIS A 1 77 ? -37.450 -2.624 -25.350 1.00 48.84 77 HIS A N 1
ATOM 636 C CA . HIS A 1 77 ? -37.946 -2.307 -26.683 1.00 48.84 77 HIS A CA 1
ATOM 637 C C . HIS A 1 77 ? -39.281 -1.564 -26.563 1.00 48.84 77 HIS A C 1
ATOM 639 O O . HIS A 1 77 ? -40.242 -2.085 -25.994 1.00 48.84 77 HIS A O 1
ATOM 645 N N . ARG A 1 78 ? -39.318 -0.330 -27.063 1.00 48.47 78 ARG A N 1
ATOM 646 C CA . ARG A 1 78 ? -40.560 0.394 -27.305 1.00 48.47 78 ARG A CA 1
ATOM 647 C C . ARG A 1 78 ? -40.874 0.287 -28.796 1.00 48.47 78 ARG A C 1
ATOM 649 O O . ARG A 1 78 ? -39.972 0.447 -29.613 1.00 48.47 78 ARG A O 1
ATOM 656 N N . CYS A 1 79 ? -42.134 -0.074 -29.023 1.00 46.59 79 CYS A N 1
ATOM 657 C CA . CYS A 1 79 ? -42.895 -0.275 -30.251 1.00 46.59 79 CYS A CA 1
ATOM 658 C C . CYS A 1 79 ? -42.510 0.612 -31.435 1.00 46.59 79 CYS A C 1
ATOM 660 O O . CYS A 1 79 ? -42.247 1.813 -31.199 1.00 46.59 79 CYS A O 1
#

Sequence (79 aa):
MKNKLLTDKEYEEITGAAEMQDLNGLWAYSIPTNKIPENFSFNERKETFFYLLEKLLQEGRIKLEKLWPLKINSANHRC